Protein AF-A0A2R6KJR6-F1 (afdb_monomer)

Mean predicted aligned error: 7.2 Å

pLDDT: mean 82.67, std 15.08, range [30.59, 96.19]

Sequence (116 aa):
EDYYTTNLTENEFARALEDAYDPRNVAYNVYVIYHTDDRTTERQRLIFQGRPSDHAVSASRTVTLVDDDELIDADGTTNGTTLAESDGFYIPDAGNGSEQRALYNHVRVEVVAWRV

Foldseek 3Di:
DDPPPPVLCQDPVVVVVCVVPVVPQKDKWKWKWKADQVRDIDIDTPDDPDDADPPKDKDKDKDWFFQQDFDADSVRDGPRQGNVNDPPDPHAQNQPDDPPTRTRIIMMMMMIMHHD

Structure (mmCIF, N/CA/C/O backbone):
data_AF-A0A2R6KJR6-F1
#
_entry.id   AF-A0A2R6KJR6-F1
#
loop_
_atom_site.group_PDB
_atom_site.id
_atom_site.type_symbol
_atom_site.label_atom_id
_atom_site.label_alt_id
_atom_site.label_comp_id
_atom_site.label_asym_id
_atom_site.label_entity_id
_atom_site.label_seq_id
_atom_site.pdbx_PDB_ins_code
_atom_site.Cartn_x
_atom_site.Cartn_y
_atom_site.Cartn_z
_atom_site.occupancy
_atom_site.B_iso_or_equiv
_atom_site.auth_seq_id
_atom_site.auth_comp_id
_atom_site.auth_asym_id
_atom_site.auth_atom_id
_atom_site.pdbx_PDB_model_num
ATOM 1 N N . GLU A 1 1 ? 17.623 -7.194 7.937 1.00 31.83 1 GLU A N 1
ATOM 2 C CA . GLU A 1 1 ? 16.582 -7.168 6.891 1.00 31.83 1 GLU A CA 1
ATOM 3 C C . GLU A 1 1 ? 15.375 -7.860 7.483 1.00 31.83 1 GLU A C 1
ATOM 5 O O . GLU A 1 1 ? 15.265 -9.079 7.409 1.00 31.83 1 GLU A O 1
ATOM 10 N N . ASP A 1 2 ? 14.558 -7.098 8.197 1.00 30.59 2 ASP A N 1
ATOM 11 C CA . ASP A 1 2 ? 13.388 -7.623 8.885 1.00 30.59 2 ASP A CA 1
ATOM 12 C C . ASP A 1 2 ? 12.260 -7.729 7.865 1.00 30.59 2 ASP A C 1
ATOM 14 O O . ASP A 1 2 ? 11.726 -6.740 7.363 1.00 30.59 2 ASP A O 1
ATOM 18 N N . TYR A 1 3 ? 11.981 -8.965 7.464 1.00 37.56 3 TYR A N 1
ATOM 19 C CA . TYR A 1 3 ? 10.833 -9.280 6.638 1.00 37.56 3 TYR A CA 1
ATOM 20 C C . TYR A 1 3 ? 9.607 -9.135 7.532 1.00 37.56 3 TYR A C 1
ATOM 22 O O . TYR A 1 3 ? 9.366 -9.984 8.389 1.00 37.56 3 TYR A O 1
ATOM 30 N N . TYR A 1 4 ? 8.838 -8.064 7.341 1.00 40.34 4 TYR A N 1
ATOM 31 C CA . TYR A 1 4 ? 7.486 -7.976 7.878 1.00 40.34 4 TYR A CA 1
ATOM 32 C C . TYR A 1 4 ? 6.613 -9.023 7.173 1.00 40.34 4 TYR A C 1
ATOM 34 O O . TYR A 1 4 ? 5.829 -8.716 6.282 1.00 40.34 4 TYR A O 1
ATOM 42 N N . THR A 1 5 ? 6.745 -10.282 7.590 1.00 39.81 5 THR A N 1
ATOM 43 C CA . THR A 1 5 ? 5.653 -11.254 7.556 1.00 39.81 5 THR A CA 1
ATOM 44 C C . THR A 1 5 ? 4.719 -10.882 8.705 1.00 39.81 5 THR A C 1
ATOM 46 O O . THR A 1 5 ? 4.549 -11.617 9.671 1.00 39.81 5 THR A O 1
ATOM 49 N N . THR A 1 6 ? 4.089 -9.710 8.626 1.00 43.78 6 THR A N 1
ATOM 50 C CA . THR A 1 6 ? 2.686 -9.701 9.038 1.00 43.78 6 THR A CA 1
ATOM 51 C C . THR A 1 6 ? 2.033 -10.676 8.074 1.00 43.78 6 THR A C 1
ATOM 53 O O . THR A 1 6 ? 2.319 -10.616 6.878 1.00 43.78 6 THR A O 1
ATOM 56 N N . ASN A 1 7 ? 1.280 -11.643 8.588 1.00 47.56 7 ASN A N 1
ATOM 57 C CA . ASN A 1 7 ? 0.659 -12.724 7.827 1.00 47.56 7 ASN A CA 1
ATOM 58 C C . ASN A 1 7 ? -0.439 -12.140 6.912 1.00 47.56 7 ASN A C 1
ATOM 60 O O . ASN A 1 7 ? -1.631 -12.342 7.097 1.00 47.56 7 ASN A O 1
ATOM 64 N N . LEU A 1 8 ? -0.028 -11.325 5.939 1.00 51.72 8 LEU A N 1
ATOM 65 C CA . LEU A 1 8 ? -0.852 -10.588 4.985 1.00 51.72 8 LEU A CA 1
ATOM 66 C C . LEU A 1 8 ? -1.596 -11.542 4.050 1.00 51.72 8 LEU A C 1
ATOM 68 O O . LEU A 1 8 ? -2.558 -11.140 3.408 1.00 51.72 8 LEU A O 1
ATOM 72 N N . THR A 1 9 ? -1.177 -12.807 4.032 1.00 53.06 9 THR A N 1
ATOM 73 C CA . THR A 1 9 ? -1.881 -13.977 3.504 1.00 53.06 9 THR A CA 1
ATOM 74 C C . THR A 1 9 ? -3.248 -14.225 4.154 1.00 53.06 9 THR A C 1
ATOM 76 O O . THR A 1 9 ? -4.069 -14.922 3.571 1.00 53.06 9 THR A O 1
ATOM 79 N N . GLU A 1 10 ? -3.552 -13.647 5.322 1.00 62.53 10 GLU A N 1
ATOM 80 C CA . GLU A 1 10 ? -4.817 -13.897 6.033 1.00 62.53 10 GLU A CA 1
ATOM 81 C C . GLU A 1 10 ? -5.920 -12.856 5.772 1.00 62.53 10 GLU A C 1
ATOM 83 O O . GLU A 1 10 ? -7.036 -13.022 6.272 1.00 62.53 10 GLU A O 1
ATOM 88 N N . ASN A 1 11 ? -5.667 -11.817 4.964 1.00 74.25 11 ASN A N 1
ATOM 89 C CA . ASN A 1 11 ? -6.695 -10.830 4.615 1.00 74.25 11 ASN A CA 1
ATOM 90 C C . ASN A 1 11 ? -7.499 -11.227 3.359 1.00 74.25 11 ASN A C 1
ATOM 92 O O . ASN A 1 11 ? -7.059 -12.021 2.525 1.00 74.25 11 ASN A O 1
ATOM 96 N N . GLU A 1 12 ? -8.710 -10.677 3.218 1.00 81.38 12 GLU A N 1
ATOM 97 C CA . GLU A 1 12 ? -9.618 -11.011 2.107 1.00 81.38 12 GLU A CA 1
ATOM 98 C C . GLU A 1 12 ? -9.015 -10.713 0.727 1.00 81.38 12 GLU A C 1
ATOM 100 O O . GLU A 1 12 ? -9.266 -11.443 -0.230 1.00 81.38 12 GLU A O 1
ATOM 105 N N . PHE A 1 13 ? -8.182 -9.674 0.621 1.00 83.31 13 PHE A N 1
ATOM 106 C CA . PHE A 1 13 ? -7.515 -9.315 -0.627 1.00 83.31 13 PHE A CA 1
ATOM 107 C C . PHE A 1 13 ? -6.508 -10.385 -1.071 1.00 83.31 13 PHE A C 1
ATOM 109 O O . PHE A 1 13 ? -6.521 -10.787 -2.235 1.00 83.31 13 PHE A O 1
ATOM 116 N N . ALA A 1 14 ? -5.668 -10.881 -0.161 1.00 80.38 14 ALA A N 1
ATOM 117 C CA . ALA A 1 14 ? -4.716 -11.946 -0.454 1.00 80.38 14 ALA A CA 1
ATOM 118 C C . ALA A 1 14 ? -5.433 -13.254 -0.812 1.00 80.38 14 ALA A C 1
ATOM 120 O O . ALA A 1 14 ? -5.095 -13.857 -1.829 1.00 80.38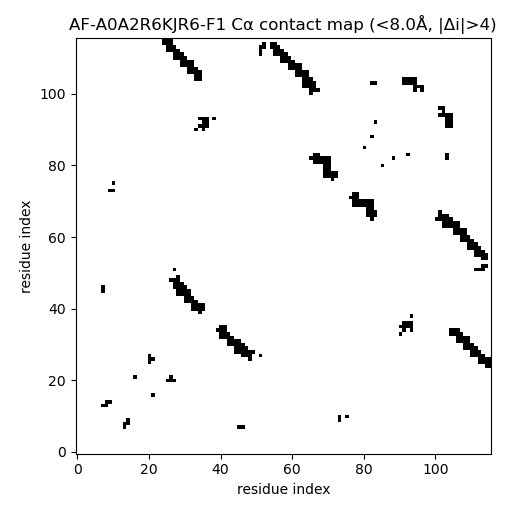 14 ALA A O 1
ATOM 121 N N . ARG A 1 15 ? -6.488 -13.624 -0.069 1.00 83.19 15 ARG A N 1
ATOM 122 C CA . ARG A 1 15 ? -7.324 -14.796 -0.394 1.00 83.19 15 ARG A CA 1
ATOM 123 C C . ARG A 1 15 ? -7.971 -14.689 -1.775 1.00 83.19 15 ARG A C 1
ATOM 125 O O . ARG A 1 15 ? -8.005 -15.668 -2.513 1.00 83.19 15 ARG A O 1
ATOM 132 N N . ALA A 1 16 ? -8.457 -13.506 -2.153 1.00 86.94 16 ALA A N 1
ATOM 133 C CA . ALA A 1 16 ? -9.035 -13.285 -3.477 1.00 86.94 16 ALA A CA 1
ATOM 134 C C . ALA A 1 16 ? -7.995 -13.424 -4.605 1.00 86.94 16 ALA A C 1
ATOM 136 O O . ALA A 1 16 ? -8.329 -13.894 -5.692 1.00 86.94 16 ALA A O 1
ATOM 137 N N . LEU A 1 17 ? -6.738 -13.029 -4.366 1.00 86.75 17 LEU A N 1
ATOM 138 C CA . LEU A 1 17 ? -5.648 -13.248 -5.321 1.00 86.75 17 LEU A CA 1
ATOM 139 C C . LEU A 1 17 ? -5.281 -14.731 -5.435 1.00 86.75 17 LEU A C 1
ATOM 141 O O . LEU A 1 17 ? -5.103 -15.213 -6.553 1.00 86.75 17 LEU A O 1
ATOM 145 N N . GLU A 1 18 ? -5.203 -15.443 -4.310 1.00 84.00 18 GLU A N 1
ATOM 146 C CA . GLU A 1 18 ? -4.959 -16.889 -4.291 1.00 84.00 18 GLU A CA 1
ATOM 147 C C . GLU A 1 18 ? -6.035 -17.629 -5.095 1.00 84.00 18 GLU A C 1
ATOM 149 O O . GLU A 1 18 ? -5.705 -18.325 -6.052 1.00 84.00 18 GLU A O 1
ATOM 154 N N . ASP A 1 19 ? -7.320 -17.391 -4.814 1.00 84.38 19 ASP A N 1
ATOM 155 C CA . ASP A 1 19 ? -8.436 -18.012 -5.546 1.00 84.38 19 ASP A CA 1
ATOM 156 C C . ASP A 1 19 ? -8.407 -17.690 -7.055 1.00 84.38 19 ASP A C 1
ATOM 158 O O . ASP A 1 19 ? -8.647 -18.552 -7.906 1.00 84.38 19 ASP A O 1
ATOM 162 N N . ALA A 1 20 ? -8.043 -16.456 -7.419 1.00 85.06 20 ALA A N 1
ATOM 163 C CA . ALA A 1 20 ? -8.013 -16.025 -8.813 1.00 85.06 20 ALA A CA 1
ATOM 164 C C . ALA A 1 20 ? -6.854 -16.624 -9.635 1.00 85.06 20 ALA A C 1
ATOM 166 O O . ALA A 1 20 ? -7.012 -16.814 -10.853 1.00 85.06 20 ALA A O 1
ATOM 167 N N . TYR A 1 21 ? -5.691 -16.872 -9.017 1.00 82.81 21 TYR A N 1
ATOM 168 C CA . TYR A 1 21 ? -4.441 -17.189 -9.723 1.00 82.81 21 TYR A CA 1
ATOM 169 C C . TYR A 1 21 ? -3.869 -18.584 -9.440 1.00 82.81 21 TYR A C 1
ATOM 171 O O . TYR A 1 21 ? -3.291 -19.167 -10.365 1.00 82.81 21 TYR A O 1
ATOM 179 N N . ASP A 1 22 ? -4.073 -19.150 -8.247 1.00 74.69 22 ASP A N 1
ATOM 180 C CA . ASP A 1 22 ? -3.595 -20.494 -7.883 1.00 74.69 22 ASP A CA 1
ATOM 181 C C . ASP A 1 22 ? -4.092 -21.583 -8.858 1.00 74.69 22 ASP A C 1
ATOM 183 O O . ASP A 1 22 ? -3.268 -22.340 -9.384 1.00 74.69 22 ASP A O 1
ATOM 187 N N . PRO A 1 23 ? -5.371 -21.586 -9.302 1.00 75.06 23 PRO A N 1
ATOM 188 C CA . PRO A 1 23 ? -5.857 -22.592 -10.250 1.00 75.06 23 PRO A CA 1
ATOM 189 C C . PRO A 1 23 ? -5.236 -22.509 -11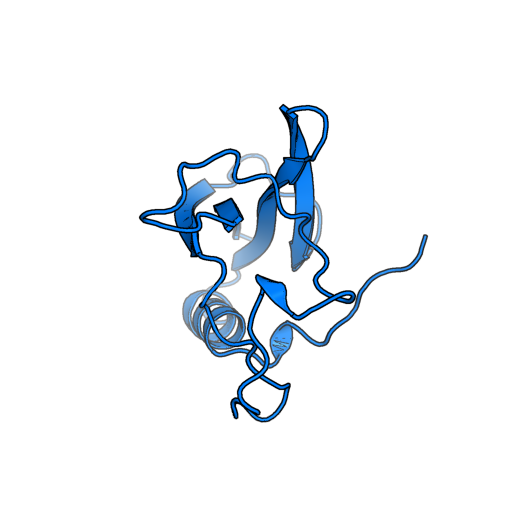.658 1.00 75.06 23 PRO A C 1
ATOM 191 O O . PRO A 1 23 ? -5.570 -23.319 -12.525 1.00 75.06 23 PRO A O 1
ATOM 194 N N . ARG A 1 24 ? -4.404 -21.497 -11.953 1.00 76.81 24 ARG A N 1
ATOM 195 C CA . ARG A 1 24 ? -4.010 -21.121 -13.325 1.00 76.81 24 ARG A CA 1
ATOM 196 C C . ARG A 1 24 ? -2.509 -21.211 -13.615 1.00 76.81 24 ARG A C 1
ATOM 198 O O . ARG A 1 24 ? -2.120 -20.822 -14.717 1.00 76.81 24 ARG A O 1
ATOM 205 N N . ASN A 1 25 ? -1.685 -21.725 -12.694 1.00 85.38 25 ASN A N 1
ATOM 206 C CA . ASN A 1 25 ? -0.213 -21.674 -12.790 1.00 85.38 25 ASN A CA 1
ATOM 207 C C . ASN A 1 25 ? 0.284 -20.240 -13.050 1.00 85.38 25 ASN A C 1
ATOM 209 O O . ASN A 1 25 ? 1.035 -19.968 -13.991 1.00 85.38 25 ASN A O 1
ATOM 213 N N . VAL A 1 26 ? -0.205 -19.294 -12.251 1.00 89.50 26 VAL A N 1
ATOM 214 C CA . VAL A 1 26 ? 0.191 -17.887 -12.323 1.00 89.50 26 VAL A CA 1
ATOM 215 C C . VAL A 1 26 ? 0.791 -17.493 -10.982 1.00 89.50 26 VAL A C 1
ATOM 217 O O . VAL A 1 26 ? 0.111 -17.560 -9.965 1.00 89.50 26 VAL A O 1
ATOM 220 N N . ALA A 1 27 ? 2.049 -17.062 -10.993 1.00 90.50 27 ALA A N 1
ATOM 221 C CA . ALA A 1 27 ? 2.664 -16.413 -9.845 1.00 90.50 27 ALA A CA 1
ATOM 222 C C . ALA A 1 27 ? 2.385 -14.910 -9.878 1.00 90.50 27 ALA A C 1
ATOM 224 O O . ALA A 1 27 ? 2.199 -14.319 -10.948 1.00 90.50 27 ALA A O 1
ATOM 225 N N . TYR A 1 28 ? 2.370 -14.284 -8.706 1.00 92.00 28 TYR A N 1
ATOM 226 C CA . TYR A 1 28 ? 2.143 -12.858 -8.563 1.00 92.00 28 TYR A CA 1
ATOM 227 C C . TYR A 1 28 ? 2.955 -12.236 -7.425 1.00 92.00 28 TYR A C 1
ATOM 229 O O . TYR A 1 28 ? 3.239 -12.843 -6.395 1.00 92.00 28 TYR A O 1
ATOM 237 N N . ASN A 1 29 ? 3.294 -10.965 -7.616 1.00 93.06 29 ASN A N 1
ATOM 238 C CA . ASN A 1 29 ? 3.830 -10.084 -6.593 1.00 93.06 29 ASN A CA 1
ATOM 239 C C . ASN A 1 29 ? 2.840 -8.953 -6.345 1.00 93.06 29 ASN A C 1
ATOM 241 O O . ASN A 1 29 ? 2.211 -8.455 -7.280 1.00 93.06 29 ASN A O 1
ATOM 245 N N . VAL A 1 30 ? 2.767 -8.505 -5.098 1.00 92.69 30 VAL A N 1
ATOM 246 C CA . VAL A 1 30 ? 1.999 -7.325 -4.712 1.00 92.69 30 VAL A CA 1
ATOM 247 C C . VAL A 1 30 ? 2.949 -6.301 -4.118 1.00 92.69 30 VAL A C 1
ATOM 249 O O . VAL A 1 30 ? 3.702 -6.597 -3.187 1.00 92.69 30 VAL A O 1
ATOM 252 N N . TYR A 1 31 ? 2.887 -5.088 -4.651 1.00 93.44 31 TYR A N 1
ATOM 253 C CA . TYR A 1 31 ? 3.631 -3.937 -4.175 1.00 93.44 31 TYR A CA 1
ATOM 254 C C . TYR A 1 31 ? 2.669 -2.862 -3.686 1.00 93.44 31 TYR A C 1
ATOM 256 O O . TYR A 1 31 ? 1.632 -2.610 -4.300 1.00 93.44 31 TYR A O 1
ATOM 264 N N . VAL A 1 32 ? 3.050 -2.205 -2.600 1.00 94.06 32 VAL A N 1
ATOM 265 C CA . VAL A 1 32 ? 2.364 -1.033 -2.069 1.00 94.06 32 VAL A CA 1
ATOM 266 C C . VAL A 1 32 ? 3.291 0.153 -2.263 1.00 94.06 32 VAL A C 1
ATOM 268 O O . VAL A 1 32 ? 4.439 0.127 -1.826 1.00 94.06 32 VAL A O 1
ATOM 271 N N . ILE A 1 33 ? 2.807 1.161 -2.974 1.00 95.69 33 ILE A N 1
ATOM 272 C CA . ILE A 1 33 ? 3.538 2.380 -3.281 1.00 95.69 33 ILE A CA 1
ATOM 273 C C . ILE A 1 33 ? 2.851 3.530 -2.548 1.00 95.69 33 ILE A C 1
ATOM 275 O O . ILE A 1 33 ? 1.661 3.750 -2.767 1.00 95.69 33 ILE A O 1
ATOM 279 N N . TYR A 1 34 ? 3.573 4.249 -1.695 1.00 94.38 34 TYR A N 1
ATOM 280 C CA . TYR A 1 34 ? 3.019 5.316 -0.853 1.00 94.38 34 TYR A CA 1
ATOM 281 C C . TYR A 1 34 ? 3.951 6.522 -0.781 1.00 94.38 34 TYR A C 1
ATOM 283 O O . TYR A 1 34 ? 5.139 6.426 -1.100 1.00 94.38 34 TYR A O 1
ATOM 291 N N . HIS A 1 35 ? 3.404 7.668 -0.383 1.00 92.56 35 HIS A N 1
ATOM 292 C CA . HIS A 1 35 ? 4.192 8.873 -0.152 1.00 92.56 35 HIS A CA 1
ATOM 293 C C . HIS A 1 35 ? 4.840 8.853 1.229 1.00 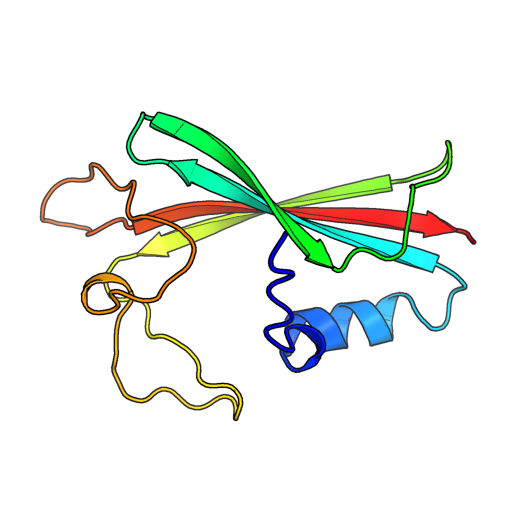92.56 35 HIS A C 1
ATOM 295 O O . HIS A 1 35 ? 4.212 8.422 2.190 1.00 92.56 35 HIS A O 1
ATOM 301 N N . THR A 1 36 ? 6.077 9.330 1.314 1.00 89.50 36 THR A N 1
ATOM 302 C CA . THR A 1 36 ? 6.794 9.524 2.580 1.00 89.50 36 THR A CA 1
ATOM 303 C C . THR A 1 36 ? 6.713 10.980 3.034 1.00 89.50 36 THR A C 1
ATOM 305 O O . THR A 1 36 ? 6.347 11.870 2.257 1.00 89.50 36 THR A O 1
ATOM 308 N N . ASP A 1 37 ? 7.112 11.228 4.277 1.00 83.06 37 ASP A N 1
ATOM 309 C CA . ASP A 1 37 ? 7.140 12.540 4.936 1.00 83.06 37 ASP A CA 1
ATOM 310 C C . ASP A 1 37 ? 7.980 13.558 4.138 1.00 83.06 37 ASP A C 1
ATOM 312 O O . ASP A 1 37 ? 7.621 14.729 3.990 1.00 83.06 37 ASP A O 1
ATOM 316 N N . ASP A 1 38 ? 9.061 13.078 3.512 1.00 85.25 38 ASP A N 1
ATOM 317 C CA . ASP A 1 38 ? 9.967 13.851 2.653 1.00 85.25 38 ASP A CA 1
ATOM 318 C C . ASP A 1 38 ? 9.405 14.123 1.244 1.00 85.25 38 ASP A C 1
ATOM 320 O O . ASP A 1 38 ? 10.126 14.558 0.340 1.00 85.25 38 ASP A O 1
ATOM 324 N N . ARG A 1 39 ? 8.110 13.859 1.019 1.00 82.25 39 ARG A N 1
ATOM 325 C CA . ARG A 1 39 ? 7.416 14.003 -0.275 1.00 82.25 39 ARG A CA 1
ATOM 326 C C . ARG A 1 39 ? 8.019 13.157 -1.393 1.00 82.25 39 ARG A C 1
ATOM 328 O O . ARG A 1 39 ? 7.859 13.472 -2.576 1.00 82.25 39 ARG A O 1
ATOM 335 N N . THR A 1 40 ? 8.704 12.078 -1.033 1.00 89.88 40 THR A N 1
ATOM 336 C CA . THR A 1 40 ? 9.135 11.062 -1.992 1.00 89.88 40 THR A CA 1
ATOM 337 C C . THR A 1 40 ? 8.118 9.928 -2.020 1.00 89.88 40 THR A C 1
ATOM 339 O O . THR A 1 40 ? 7.043 10.014 -1.422 1.00 89.88 40 THR A O 1
ATOM 342 N N . THR A 1 41 ? 8.409 8.892 -2.794 1.00 92.50 41 THR A N 1
ATOM 343 C CA . THR A 1 41 ? 7.560 7.713 -2.891 1.00 92.50 41 THR A CA 1
ATOM 344 C C . THR A 1 41 ? 8.400 6.490 -2.579 1.00 92.50 41 THR A C 1
ATOM 346 O O . THR A 1 41 ? 9.473 6.314 -3.158 1.00 92.50 41 THR A O 1
ATOM 349 N N . GLU A 1 42 ? 7.892 5.632 -1.704 1.00 94.31 42 GLU A N 1
ATOM 350 C CA . GLU A 1 42 ? 8.511 4.358 -1.363 1.00 94.31 42 GLU A CA 1
ATOM 351 C C . GLU A 1 42 ? 7.683 3.193 -1.914 1.00 94.31 42 GLU A C 1
ATOM 353 O O . GLU A 1 42 ? 6.472 3.302 -2.112 1.00 94.31 42 GLU A O 1
ATOM 358 N N . ARG A 1 43 ? 8.357 2.076 -2.213 1.00 93.56 43 ARG A N 1
ATOM 359 C CA . ARG A 1 43 ? 7.724 0.835 -2.664 1.00 93.56 43 ARG A CA 1
ATOM 360 C C . ARG A 1 43 ? 8.009 -0.289 -1.678 1.00 93.56 43 ARG A C 1
ATOM 362 O O . ARG A 1 43 ? 9.108 -0.845 -1.677 1.00 93.56 43 ARG A O 1
ATOM 369 N N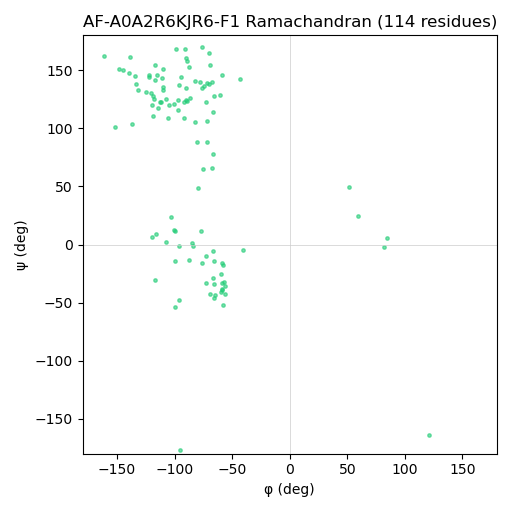 . GLN A 1 44 ? 6.977 -0.714 -0.965 1.00 91.50 44 GLN A N 1
ATOM 370 C CA . GLN A 1 44 ? 7.011 -1.875 -0.089 1.00 91.50 44 GLN A CA 1
ATOM 371 C C . GLN A 1 44 ? 6.509 -3.135 -0.805 1.00 91.50 44 GLN A C 1
ATOM 373 O O . GLN A 1 44 ? 5.595 -3.096 -1.631 1.00 91.50 44 GLN A O 1
ATOM 378 N N . ARG A 1 45 ? 7.120 -4.281 -0.490 1.00 90.94 45 ARG A N 1
ATOM 379 C CA . ARG A 1 45 ? 6.679 -5.603 -0.955 1.00 90.94 45 ARG A CA 1
ATOM 380 C C . ARG A 1 45 ? 5.669 -6.166 0.037 1.00 90.94 45 ARG A C 1
ATOM 382 O O . ARG A 1 45 ? 6.007 -6.304 1.204 1.00 90.94 45 ARG A O 1
ATOM 389 N N . LEU A 1 46 ? 4.478 -6.508 -0.444 1.00 86.06 46 LEU A N 1
ATOM 390 C CA . LEU A 1 46 ? 3.438 -7.158 0.354 1.00 86.06 46 LEU A CA 1
ATOM 391 C C . LEU A 1 46 ? 3.461 -8.677 0.157 1.00 86.06 46 LEU A C 1
ATOM 393 O O . LEU A 1 46 ? 3.471 -9.435 1.116 1.00 86.06 46 LEU A O 1
ATOM 397 N N . ILE A 1 47 ? 3.518 -9.110 -1.103 1.00 88.44 47 ILE A N 1
ATOM 398 C CA . ILE A 1 47 ? 3.646 -10.516 -1.499 1.00 88.44 47 ILE A CA 1
ATOM 399 C C . ILE A 1 47 ? 4.764 -10.596 -2.531 1.00 88.44 47 ILE A C 1
ATOM 401 O O . ILE A 1 47 ? 4.809 -9.791 -3.466 1.00 88.44 47 ILE A O 1
ATOM 405 N N . PHE A 1 48 ? 5.675 -11.554 -2.358 1.00 90.25 48 PHE A N 1
ATOM 406 C CA . PHE A 1 48 ? 6.789 -11.759 -3.276 1.00 90.25 48 PHE A CA 1
ATOM 407 C C . PHE A 1 48 ? 7.016 -13.249 -3.563 1.00 90.25 48 PHE A C 1
ATOM 409 O O . PHE A 1 48 ? 7.599 -13.960 -2.752 1.00 90.25 48 PHE A O 1
ATOM 416 N N . GLN A 1 49 ? 6.589 -13.704 -4.740 1.00 89.31 49 GLN A N 1
ATOM 417 C CA . GLN A 1 49 ? 6.725 -15.081 -5.229 1.00 89.31 49 GLN A CA 1
ATOM 418 C C . GLN A 1 49 ? 7.906 -15.266 -6.199 1.00 89.31 49 GLN A C 1
ATOM 420 O O . GLN A 1 49 ? 8.040 -16.301 -6.847 1.00 89.31 49 GLN A O 1
ATOM 425 N N . GLY A 1 50 ? 8.790 -14.270 -6.301 1.00 89.69 50 GLY A N 1
ATOM 426 C CA . GLY A 1 50 ? 10.010 -14.339 -7.102 1.00 89.69 50 GLY A CA 1
ATOM 427 C C . GLY A 1 50 ? 10.092 -13.261 -8.176 1.00 89.69 50 GLY A C 1
ATOM 428 O O . GLY A 1 50 ? 9.413 -12.232 -8.121 1.00 89.69 50 GLY A O 1
ATOM 429 N N . ARG A 1 51 ? 10.995 -13.465 -9.140 1.00 89.75 51 ARG A N 1
ATOM 430 C CA . ARG A 1 51 ? 11.230 -12.500 -10.217 1.00 89.75 51 ARG A CA 1
ATOM 431 C C . ARG A 1 51 ? 10.250 -12.756 -11.372 1.00 89.75 51 ARG A C 1
ATOM 433 O O . ARG A 1 51 ? 10.245 -13.877 -11.879 1.00 89.75 51 ARG A O 1
ATOM 440 N N . PRO A 1 52 ? 9.484 -11.743 -11.816 1.00 89.12 52 PRO A N 1
ATOM 441 C CA . PRO A 1 52 ? 8.595 -11.892 -12.961 1.00 89.12 52 PRO A CA 1
ATOM 442 C C . PRO A 1 52 ? 9.347 -12.293 -14.236 1.00 89.12 52 PRO A C 1
ATOM 444 O O . PRO A 1 52 ? 10.485 -11.860 -14.442 1.00 89.12 52 PRO A O 1
ATOM 447 N N . SER A 1 53 ? 8.709 -13.103 -15.085 1.00 86.56 53 SER A N 1
ATOM 448 C CA . SER A 1 53 ? 9.218 -13.431 -16.424 1.00 86.56 53 SER A CA 1
ATOM 449 C C . SER A 1 53 ? 9.013 -12.269 -17.407 1.00 86.56 53 SER A C 1
ATOM 451 O O . SER A 1 53 ? 8.284 -11.319 -17.116 1.00 86.56 53 SER A O 1
ATOM 453 N N . ASP A 1 54 ? 9.616 -12.344 -18.600 1.00 84.81 54 ASP A N 1
ATOM 454 C CA . ASP A 1 54 ? 9.470 -11.322 -19.654 1.00 84.81 54 ASP A CA 1
ATOM 455 C C . ASP A 1 54 ? 8.014 -11.103 -20.116 1.00 84.81 54 ASP A C 1
ATOM 457 O O . ASP A 1 54 ? 7.700 -10.090 -20.738 1.00 84.81 54 ASP A O 1
ATOM 461 N N . HIS A 1 55 ? 7.104 -12.029 -19.791 1.00 86.38 55 HIS A N 1
ATOM 462 C CA . HIS A 1 55 ? 5.675 -11.954 -20.113 1.00 86.38 55 HIS A CA 1
ATOM 463 C C . HIS A 1 55 ? 4.798 -11.559 -18.917 1.00 86.38 55 HIS A C 1
ATOM 465 O O . HIS A 1 55 ? 3.610 -11.886 -18.881 1.00 86.38 55 HIS A O 1
ATOM 471 N N . ALA A 1 56 ? 5.372 -10.882 -17.924 1.00 92.88 56 ALA A N 1
ATOM 472 C CA . ALA A 1 56 ? 4.615 -10.377 -16.792 1.00 92.88 56 ALA A CA 1
ATOM 473 C C . ALA A 1 56 ? 3.643 -9.263 -17.204 1.00 92.88 56 ALA A C 1
ATOM 475 O O . ALA A 1 56 ? 3.974 -8.370 -17.985 1.00 92.88 56 ALA A O 1
ATOM 476 N N . VAL A 1 57 ? 2.446 -9.300 -16.628 1.00 94.06 57 VAL A N 1
ATOM 477 C CA . VAL A 1 57 ? 1.436 -8.248 -16.743 1.00 94.06 57 VAL A CA 1
ATOM 478 C C . VAL A 1 57 ? 1.270 -7.565 -15.397 1.00 94.06 57 VAL A C 1
ATOM 480 O O . VAL A 1 57 ? 1.343 -8.215 -14.354 1.00 94.06 57 VAL A O 1
ATOM 483 N N . SER A 1 58 ? 1.044 -6.254 -15.407 1.00 94.44 58 SER A N 1
ATOM 484 C CA . SER A 1 58 ? 0.784 -5.491 -14.191 1.00 94.44 58 SER A CA 1
ATOM 485 C C . SER A 1 58 ? -0.550 -4.762 -14.257 1.00 94.44 58 SER A C 1
ATOM 487 O O . SER A 1 58 ? -0.992 -4.305 -15.312 1.00 94.44 58 SER A O 1
ATOM 489 N N . ALA A 1 59 ? -1.195 -4.654 -13.101 1.00 95.19 59 ALA A N 1
ATOM 490 C CA . ALA A 1 59 ? -2.368 -3.826 -12.885 1.00 95.19 59 ALA A CA 1
ATOM 491 C C . ALA A 1 59 ? -2.189 -3.064 -11.575 1.00 95.19 59 ALA A C 1
ATOM 493 O O . ALA A 1 59 ? -1.616 -3.582 -10.618 1.00 95.19 59 ALA A O 1
ATOM 494 N N . SER A 1 60 ? -2.680 -1.829 -11.516 1.00 95.56 60 SER A N 1
ATOM 495 C CA . SER A 1 60 ? -2.574 -1.026 -10.301 1.00 95.56 60 SER A CA 1
ATOM 496 C C . SER A 1 60 ? -3.832 -0.232 -10.021 1.00 95.56 60 SER A C 1
ATOM 498 O O . SER A 1 60 ? -4.464 0.261 -10.957 1.00 95.56 60 SER A O 1
ATOM 500 N N . ARG A 1 61 ? -4.132 -0.035 -8.739 1.00 95.38 61 ARG A N 1
ATOM 501 C CA . ARG A 1 61 ? -5.232 0.804 -8.269 1.00 95.38 61 ARG A CA 1
ATOM 502 C C . ARG A 1 61 ? -4.753 1.715 -7.146 1.00 95.38 61 ARG A C 1
ATOM 504 O O . ARG A 1 61 ? -4.022 1.273 -6.266 1.00 95.38 61 ARG A O 1
ATOM 511 N N . THR A 1 62 ? -5.182 2.972 -7.185 1.00 94.62 62 THR A N 1
ATOM 512 C CA . THR A 1 62 ? -4.950 3.929 -6.100 1.00 94.62 62 THR A CA 1
ATOM 513 C C . THR A 1 62 ? -6.096 3.865 -5.097 1.00 94.62 62 THR A C 1
ATOM 515 O O . THR A 1 62 ? -7.265 3.834 -5.489 1.00 94.62 62 THR A O 1
ATOM 518 N N . VAL A 1 63 ? -5.739 3.847 -3.819 1.00 93.25 63 VAL A N 1
ATOM 519 C CA . VAL A 1 63 ? -6.610 3.890 -2.648 1.00 93.25 63 VAL A CA 1
ATOM 520 C C . VAL A 1 63 ? -6.230 5.133 -1.851 1.00 93.25 63 VAL A C 1
ATOM 522 O O . VAL A 1 63 ? -5.051 5.386 -1.605 1.00 93.25 63 VAL A O 1
ATOM 525 N N . THR A 1 64 ? -7.225 5.933 -1.495 1.00 92.75 64 THR A N 1
ATOM 526 C CA . THR A 1 64 ? -7.042 7.082 -0.609 1.00 92.75 64 THR A CA 1
ATOM 527 C C . THR A 1 64 ? -7.291 6.610 0.811 1.00 92.75 64 THR A C 1
ATOM 529 O O . THR A 1 64 ? -8.366 6.078 1.069 1.00 92.75 64 THR A O 1
ATOM 532 N N .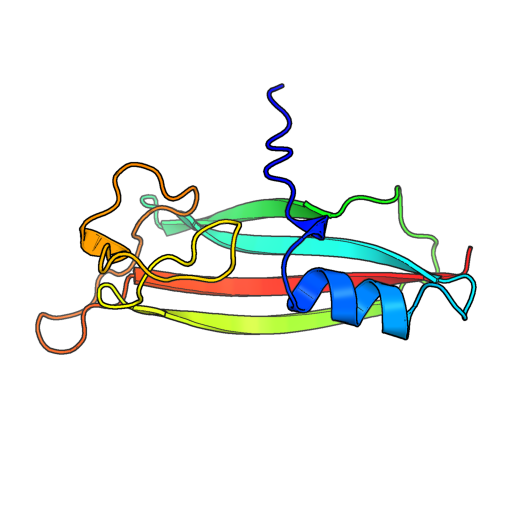 LEU A 1 65 ? -6.302 6.796 1.681 1.00 92.06 65 LEU A N 1
ATOM 533 C CA . LEU A 1 65 ? -6.425 6.575 3.117 1.00 92.06 65 LEU A CA 1
ATOM 534 C C . LEU A 1 65 ? -6.718 7.909 3.796 1.00 92.06 65 LEU A C 1
ATOM 536 O O . LEU A 1 65 ? -6.098 8.920 3.443 1.00 92.06 65 LEU A O 1
ATOM 540 N N . VAL A 1 66 ? -7.639 7.913 4.748 1.00 92.25 66 VAL A N 1
ATOM 541 C CA . VAL A 1 66 ? -7.969 9.079 5.578 1.00 92.25 66 VAL A CA 1
ATOM 542 C C . VAL A 1 66 ? -7.662 8.793 7.042 1.00 92.25 66 VAL A C 1
ATOM 544 O O . VAL A 1 66 ? -7.654 7.646 7.467 1.00 92.25 66 VAL A O 1
ATOM 547 N N . ASP A 1 67 ? -7.414 9.843 7.810 1.00 90.62 67 ASP A N 1
ATOM 548 C CA . ASP A 1 67 ? -7.024 9.771 9.222 1.00 90.62 67 ASP A CA 1
ATOM 549 C C . ASP A 1 67 ? -8.024 9.009 10.103 1.00 90.62 67 ASP A C 1
ATOM 551 O O . ASP A 1 67 ? -7.626 8.332 11.050 1.00 90.62 67 ASP A O 1
ATOM 555 N N . ASP A 1 68 ? -9.311 9.086 9.757 1.00 90.94 68 ASP A N 1
ATOM 556 C CA . ASP A 1 68 ? -10.412 8.419 10.459 1.00 90.94 68 ASP A CA 1
ATOM 557 C C . ASP A 1 68 ? -10.619 6.950 10.030 1.00 90.94 68 ASP A C 1
ATOM 559 O O . ASP A 1 68 ? -11.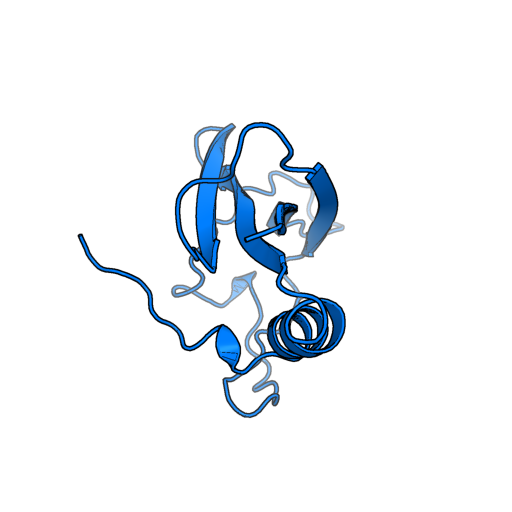523 6.292 10.547 1.00 90.94 68 ASP A O 1
ATOM 563 N N . ASP A 1 69 ? -9.839 6.419 9.076 1.00 90.88 69 ASP A N 1
ATOM 564 C CA . ASP A 1 69 ? -9.949 5.007 8.688 1.00 90.88 69 ASP A CA 1
ATOM 565 C C . ASP A 1 69 ? -9.518 4.109 9.861 1.00 90.88 69 ASP A C 1
ATOM 567 O O . ASP A 1 69 ? -8.432 4.269 10.422 1.00 90.88 69 ASP A O 1
ATOM 571 N N . GLU A 1 70 ? -10.367 3.144 10.222 1.00 91.56 70 GLU A N 1
ATOM 572 C CA . GLU A 1 70 ? -10.095 2.194 11.303 1.00 91.56 70 GLU A CA 1
ATOM 573 C C . GLU A 1 70 ? -9.129 1.089 10.862 1.00 91.56 70 GLU A C 1
ATOM 575 O O . GLU A 1 70 ? -9.238 0.523 9.767 1.00 91.56 70 GLU A O 1
ATOM 580 N N . LEU A 1 71 ? -8.212 0.725 11.758 1.00 87.75 71 LEU A N 1
ATOM 581 C CA . LEU A 1 71 ? -7.365 -0.444 11.580 1.00 87.75 71 LEU A CA 1
ATOM 582 C C . LEU A 1 71 ? -8.165 -1.736 11.765 1.00 87.75 71 LEU A C 1
ATOM 584 O O . LEU A 1 71 ? -8.985 -1.866 12.675 1.00 87.75 71 LEU A O 1
ATOM 588 N N . ILE A 1 72 ? -7.873 -2.706 10.899 1.00 85.00 72 ILE A N 1
ATOM 589 C CA . ILE A 1 72 ? -8.461 -4.043 10.933 1.00 85.00 72 ILE A CA 1
ATOM 590 C C . ILE A 1 72 ? -7.453 -4.996 11.577 1.00 85.00 72 ILE A C 1
ATOM 592 O O . ILE A 1 72 ? -6.339 -5.163 11.070 1.00 85.00 72 ILE A O 1
ATOM 596 N N . ASP A 1 73 ? -7.860 -5.625 12.675 1.00 80.56 73 ASP A N 1
ATOM 597 C CA . ASP A 1 73 ? -7.087 -6.642 13.378 1.00 80.56 73 ASP A CA 1
ATOM 598 C C . ASP A 1 73 ? -6.995 -7.944 12.566 1.00 80.56 73 ASP A C 1
ATOM 600 O O . ASP A 1 73 ? -7.734 -8.185 11.609 1.00 80.56 73 ASP A O 1
ATOM 604 N N . ALA A 1 74 ? -6.069 -8.827 12.947 1.00 73.56 74 ALA A N 1
ATOM 605 C CA . ALA A 1 74 ? -5.823 -10.082 12.229 1.00 73.56 74 ALA A CA 1
ATOM 606 C C . ALA A 1 74 ? -7.055 -11.012 12.164 1.00 73.56 74 ALA A C 1
ATOM 608 O O . ALA A 1 74 ? -7.165 -11.827 11.249 1.00 73.56 74 ALA A O 1
ATOM 609 N N . ASP A 1 75 ? -7.982 -10.890 13.117 1.00 75.75 75 ASP A N 1
ATOM 610 C CA . ASP A 1 75 ? -9.249 -11.630 13.143 1.00 75.75 75 ASP A CA 1
ATOM 611 C C . ASP A 1 75 ? -10.370 -10.964 12.320 1.00 75.75 75 ASP A C 1
ATOM 613 O O . ASP A 1 75 ? -11.483 -11.491 12.248 1.00 75.75 75 ASP A O 1
ATOM 617 N N . GLY A 1 76 ? -10.072 -9.839 11.663 1.00 75.25 76 GLY A N 1
ATOM 618 C CA . GLY A 1 76 ? -10.997 -9.080 10.827 1.00 75.25 76 GLY A CA 1
ATOM 619 C C . GLY A 1 76 ? -11.882 -8.096 11.592 1.00 75.25 76 GLY A C 1
ATOM 620 O O . GLY A 1 76 ? -12.779 -7.511 10.984 1.00 75.25 76 GLY A O 1
ATOM 621 N N . THR A 1 77 ? -11.674 -7.917 12.899 1.00 82.69 77 THR A N 1
ATOM 622 C CA . THR A 1 77 ? -12.432 -6.955 13.710 1.00 82.69 77 THR A CA 1
ATOM 623 C C . THR A 1 77 ? -11.769 -5.574 13.737 1.00 82.69 77 THR A C 1
ATOM 625 O O . THR A 1 77 ? -10.593 -5.436 13.406 1.00 82.69 77 THR A O 1
ATOM 628 N N . THR A 1 78 ? -12.532 -4.534 14.086 1.00 84.12 78 THR A N 1
ATOM 629 C CA . THR A 1 78 ? -11.991 -3.201 14.390 1.00 84.12 78 THR A CA 1
ATOM 630 C C . THR A 1 78 ? -12.152 -2.931 15.883 1.00 84.12 78 THR A C 1
ATOM 632 O O . THR A 1 78 ? -13.204 -3.202 16.469 1.00 84.12 78 THR A O 1
ATOM 635 N N . ASN A 1 79 ? -11.105 -2.403 16.517 1.00 84.31 79 ASN A N 1
ATOM 636 C CA . ASN A 1 79 ? -11.125 -2.014 17.932 1.00 84.31 79 ASN A CA 1
ATOM 637 C C . ASN A 1 79 ? -11.317 -0.493 18.125 1.00 84.31 79 ASN A C 1
ATOM 639 O O . ASN A 1 79 ? -11.097 0.037 19.212 1.00 84.31 79 ASN A O 1
ATOM 643 N N . GLY A 1 80 ? -11.698 0.220 17.059 1.00 85.88 80 GLY A N 1
ATOM 644 C CA . GLY A 1 80 ? -11.899 1.672 17.058 1.00 85.88 80 GLY A CA 1
ATOM 645 C C . GLY A 1 80 ? -10.630 2.513 16.900 1.00 85.88 80 GLY A C 1
ATOM 646 O O . GLY A 1 80 ? -10.734 3.730 16.852 1.00 85.88 80 GLY A O 1
ATOM 647 N N . THR A 1 81 ? -9.446 1.894 16.823 1.00 90.06 81 THR A N 1
ATOM 648 C CA . THR A 1 81 ? -8.183 2.609 16.581 1.00 90.06 81 THR A CA 1
ATOM 649 C C . THR A 1 81 ? -8.110 3.079 15.134 1.00 90.06 81 THR A C 1
ATOM 651 O O . THR A 1 81 ? -8.165 2.255 14.216 1.00 90.06 81 THR A O 1
ATOM 654 N N . THR A 1 82 ? -7.953 4.385 14.932 1.00 91.38 82 THR A N 1
ATOM 655 C CA . THR A 1 82 ? -7.831 4.972 13.591 1.00 91.38 82 THR A CA 1
ATOM 656 C C . THR A 1 82 ? -6.377 5.073 13.123 1.00 91.38 82 THR A C 1
ATOM 658 O O . THR A 1 82 ? -5.434 4.897 13.901 1.00 91.38 82 THR A O 1
ATOM 661 N N . LEU A 1 83 ? -6.171 5.372 11.836 1.00 89.81 83 LEU A N 1
ATOM 662 C CA . LEU A 1 83 ? -4.844 5.638 11.276 1.00 89.81 83 LEU A CA 1
ATOM 663 C C . LEU A 1 83 ? -4.134 6.810 11.963 1.00 89.81 83 LEU A C 1
ATOM 665 O O . LEU A 1 83 ? -2.936 6.709 12.226 1.00 89.81 83 LEU A O 1
ATOM 669 N N . ALA A 1 84 ? -4.860 7.877 12.306 1.00 88.31 84 ALA A N 1
ATOM 670 C CA . ALA A 1 84 ? -4.295 9.029 13.012 1.00 88.31 84 ALA A CA 1
ATOM 671 C C . ALA A 1 84 ? -3.836 8.711 14.444 1.00 88.31 84 ALA A C 1
ATOM 673 O O . ALA A 1 84 ? -2.931 9.359 14.967 1.00 88.31 84 ALA A O 1
ATOM 674 N N . GLU A 1 85 ? -4.465 7.729 15.094 1.00 88.50 85 GLU A N 1
ATOM 675 C CA . GLU A 1 85 ? -4.133 7.305 16.459 1.00 88.50 85 GLU A CA 1
ATOM 676 C C . GLU A 1 85 ? -3.028 6.240 16.502 1.00 88.50 85 GLU A C 1
ATOM 678 O O . GLU A 1 85 ? -2.495 5.930 17.570 1.00 88.50 85 GLU A O 1
ATOM 683 N N . SER A 1 86 ? -2.697 5.642 15.357 1.00 86.12 86 SER A N 1
ATOM 684 C CA . SER A 1 86 ? -1.795 4.502 15.281 1.00 86.12 86 SER A CA 1
ATOM 685 C C . SER A 1 86 ? -0.337 4.916 15.072 1.00 86.12 86 SER A C 1
ATOM 687 O O . SER A 1 86 ? 0.089 5.193 13.953 1.00 86.12 86 SER A O 1
ATOM 689 N N . ASP A 1 87 ? 0.484 4.753 16.109 1.00 79.06 87 ASP A N 1
ATOM 690 C CA . ASP A 1 87 ? 1.948 4.888 16.017 1.00 79.06 87 ASP A CA 1
ATOM 691 C C . ASP A 1 87 ? 2.641 3.713 15.286 1.00 79.06 87 ASP A C 1
ATOM 693 O O . ASP A 1 87 ? 3.846 3.746 15.034 1.00 79.06 87 ASP A O 1
ATOM 697 N N . GLY A 1 88 ? 1.908 2.631 14.996 1.00 80.19 88 GLY A N 1
ATOM 698 C CA . GLY A 1 88 ? 2.456 1.366 14.487 1.00 80.19 88 GLY A CA 1
ATOM 699 C C . GLY A 1 88 ? 2.163 1.065 13.016 1.00 80.19 88 GLY A C 1
ATOM 700 O O . GLY A 1 88 ? 2.525 -0.013 12.537 1.00 80.19 88 GLY A O 1
ATOM 701 N N . PHE A 1 89 ? 1.489 1.966 12.297 1.00 86.12 89 PHE A N 1
ATOM 702 C CA . PHE A 1 89 ? 1.168 1.737 10.891 1.00 86.12 89 PHE A CA 1
ATOM 703 C C . PHE A 1 89 ? 2.414 1.955 10.027 1.00 86.12 89 PHE A C 1
ATOM 705 O O . PHE A 1 89 ? 3.169 2.902 10.215 1.00 86.12 89 PHE A O 1
ATOM 712 N N . TYR A 1 90 ? 2.665 1.045 9.087 1.00 85.75 90 TYR A N 1
ATOM 713 C CA . TYR A 1 90 ? 3.929 1.018 8.342 1.00 85.75 90 TYR A CA 1
ATOM 714 C C . TYR A 1 90 ? 4.032 2.095 7.249 1.00 85.75 90 TYR A C 1
ATOM 716 O O . TYR A 1 90 ? 5.119 2.324 6.724 1.00 85.75 90 TYR A O 1
ATOM 724 N N . ILE A 1 91 ? 2.911 2.711 6.863 1.00 90.19 91 ILE A N 1
ATOM 725 C CA . ILE A 1 91 ? 2.880 3.837 5.924 1.00 90.19 91 ILE A CA 1
ATOM 726 C C . ILE A 1 91 ? 2.826 5.105 6.767 1.00 90.19 91 ILE A C 1
ATOM 728 O O . ILE A 1 91 ? 1.902 5.209 7.562 1.00 90.19 91 ILE A O 1
ATOM 732 N N . PRO A 1 92 ? 3.749 6.060 6.600 1.00 90.38 92 PRO A N 1
ATOM 733 C CA . PRO A 1 92 ? 3.668 7.319 7.322 1.00 90.38 92 PRO A CA 1
ATOM 734 C C . PRO A 1 92 ? 2.492 8.171 6.829 1.00 90.38 92 PRO A C 1
ATOM 736 O O . PRO A 1 92 ? 2.078 8.087 5.661 1.00 90.38 92 PRO A O 1
ATOM 739 N N . ASP A 1 93 ? 2.003 9.042 7.706 1.00 89.38 93 ASP A N 1
ATOM 740 C CA . ASP A 1 93 ? 1.103 10.121 7.316 1.00 89.38 93 ASP A CA 1
ATOM 741 C C . ASP A 1 93 ? 1.863 11.120 6.428 1.00 89.38 93 ASP A C 1
ATOM 743 O O . ASP A 1 93 ? 2.805 11.791 6.849 1.00 89.38 93 ASP A O 1
ATOM 747 N N . ALA A 1 94 ? 1.456 11.205 5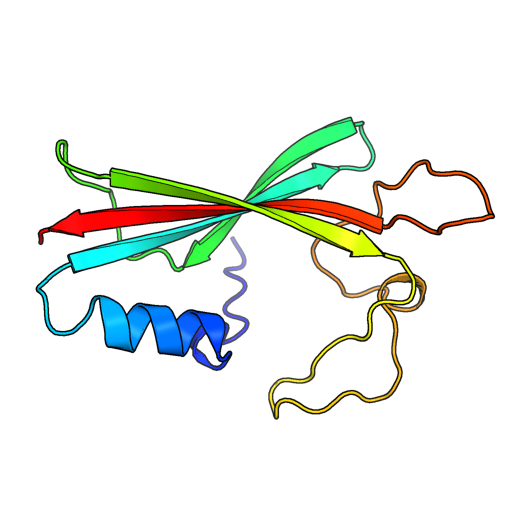.163 1.00 88.62 94 ALA A N 1
ATOM 748 C CA . ALA A 1 94 ? 1.992 12.165 4.200 1.00 88.62 94 ALA A CA 1
ATOM 749 C C . ALA A 1 94 ? 0.914 13.152 3.721 1.00 88.62 94 ALA A C 1
ATOM 751 O O . ALA A 1 94 ? 1.120 13.922 2.766 1.00 88.62 94 ALA A O 1
ATOM 752 N N . GLY A 1 95 ? -0.256 13.126 4.351 1.00 77.56 95 GLY A N 1
ATOM 753 C CA . GLY A 1 95 ? -1.424 13.882 3.974 1.00 77.56 95 GLY A CA 1
ATOM 754 C C . GLY A 1 95 ? -1.349 15.317 4.468 1.00 77.56 95 GLY A C 1
ATOM 755 O O . GLY A 1 95 ? -1.847 15.710 5.510 1.00 77.56 95 GLY A O 1
ATOM 756 N N . ASN A 1 96 ? -0.754 16.174 3.647 1.00 63.84 96 ASN A N 1
ATOM 757 C CA . ASN A 1 96 ? -0.646 17.606 3.930 1.00 63.84 96 ASN A CA 1
ATOM 758 C C . ASN A 1 96 ? -1.962 18.360 3.596 1.00 63.84 96 ASN A C 1
ATOM 760 O O . ASN A 1 96 ? -1.940 19.347 2.854 1.00 63.84 96 ASN A O 1
ATOM 764 N N . GLY A 1 97 ? -3.119 17.859 4.050 1.00 55.31 97 GLY A N 1
ATOM 765 C CA . GLY A 1 97 ? -4.458 18.313 3.648 1.00 55.31 97 GLY A CA 1
ATOM 766 C C . GLY A 1 97 ? -5.232 19.050 4.746 1.00 55.31 97 GLY A C 1
ATOM 767 O O . GLY A 1 97 ? -5.310 18.596 5.874 1.00 55.31 97 GLY A O 1
ATOM 768 N N . SER A 1 98 ? -5.824 20.195 4.392 1.00 51.41 98 SER A N 1
ATOM 769 C CA . SER A 1 98 ? -6.629 21.090 5.241 1.00 51.41 98 SER A CA 1
ATOM 770 C C . SER A 1 98 ? -7.635 20.387 6.165 1.00 51.41 98 SER A C 1
ATOM 772 O O . SER A 1 98 ? -8.343 19.487 5.716 1.00 51.41 98 SER A O 1
ATOM 774 N N . GLU A 1 99 ? -7.782 20.938 7.378 1.00 54.16 99 GLU A N 1
ATOM 775 C CA . GLU A 1 99 ? -8.608 20.566 8.552 1.00 54.16 99 GLU A CA 1
ATOM 776 C C . GLU A 1 99 ? -10.056 20.068 8.302 1.00 54.16 99 GLU A C 1
ATOM 778 O O . GLU A 1 99 ? -10.752 19.702 9.241 1.00 54.16 99 GLU A O 1
ATOM 783 N N . GLN A 1 100 ? -10.557 20.082 7.063 1.00 55.44 100 GLN A N 1
ATOM 784 C CA . GLN A 1 100 ? -11.912 19.659 6.696 1.00 55.44 100 GLN A CA 1
ATOM 785 C C . GLN A 1 100 ? -12.008 18.239 6.106 1.00 55.44 100 GLN A C 1
ATOM 787 O O . GLN A 1 100 ? -13.117 17.714 6.018 1.00 55.44 100 GLN A O 1
ATOM 792 N N . ARG A 1 101 ? -10.891 17.619 5.696 1.00 58.31 101 ARG A N 1
ATOM 793 C CA . ARG A 1 101 ? -10.768 16.189 5.349 1.00 58.31 101 ARG A CA 1
ATOM 794 C C . ARG A 1 101 ? -9.329 15.776 5.623 1.00 58.31 101 ARG A C 1
ATOM 796 O O . ARG A 1 101 ? -8.444 16.103 4.835 1.00 58.31 101 ARG A O 1
ATOM 803 N N . ALA A 1 102 ? -9.144 15.111 6.748 1.00 81.69 102 ALA A N 1
ATOM 804 C CA . ALA A 1 102 ? -7.871 14.641 7.249 1.00 81.69 102 ALA A CA 1
ATOM 805 C C . ALA A 1 102 ? -7.428 13.457 6.351 1.00 81.69 102 ALA A C 1
ATOM 807 O O . ALA A 1 102 ? -7.901 12.326 6.458 1.00 81.69 102 ALA A O 1
ATOM 808 N N . LEU A 1 103 ? -6.722 13.796 5.267 1.00 89.56 103 LEU A N 1
ATOM 809 C CA . LEU A 1 103 ? -6.122 12.843 4.335 1.00 89.56 103 LEU A CA 1
ATOM 810 C C . LEU A 1 103 ? -4.907 12.253 5.039 1.00 89.56 103 LEU A C 1
ATOM 812 O O . LEU A 1 103 ? -4.114 13.038 5.525 1.00 89.56 103 LEU A O 1
ATOM 816 N N . TYR A 1 104 ? -4.709 10.939 4.957 1.00 90.88 104 TYR A N 1
ATOM 817 C CA . TYR A 1 104 ? -3.521 10.279 5.499 1.00 90.88 104 TYR A CA 1
ATOM 818 C C . TYR A 1 104 ? -2.484 9.991 4.401 1.00 90.88 104 TYR A C 1
ATOM 820 O O . TYR A 1 104 ? -1.323 10.389 4.461 1.00 90.88 104 TYR A O 1
ATOM 828 N N . ASN A 1 105 ? -2.886 9.303 3.321 1.00 92.19 105 ASN A N 1
ATOM 829 C CA . ASN A 1 105 ? -1.976 9.001 2.206 1.00 92.19 105 ASN A CA 1
ATOM 830 C C . ASN A 1 105 ? -2.723 8.621 0.914 1.00 92.19 105 ASN A C 1
ATOM 832 O O . ASN A 1 105 ? -3.887 8.217 0.920 1.00 92.19 105 ASN A O 1
ATOM 836 N N . HIS A 1 106 ? -2.022 8.691 -0.218 1.00 92.38 106 HIS A N 1
ATOM 837 C CA . HIS A 1 106 ? -2.443 8.073 -1.474 1.00 92.38 106 HIS A CA 1
ATOM 838 C C . HIS A 1 106 ? -1.599 6.833 -1.733 1.00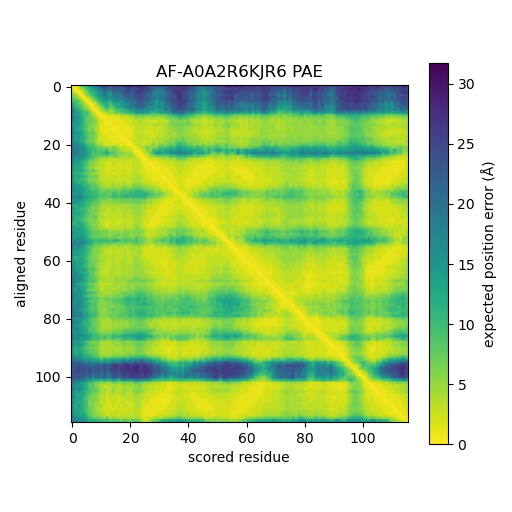 92.38 106 HIS A C 1
ATOM 840 O O . HIS A 1 106 ? -0.426 6.918 -2.096 1.00 92.38 106 HIS A O 1
ATOM 846 N N . VAL A 1 107 ? -2.229 5.672 -1.598 1.00 93.75 107 VAL A N 1
ATOM 847 C CA . VAL A 1 107 ? -1.561 4.382 -1.699 1.00 93.75 107 VAL A CA 1
ATOM 848 C C . VAL A 1 107 ? -1.900 3.732 -3.030 1.00 93.75 107 VAL A C 1
ATOM 850 O O . VAL A 1 107 ? -3.057 3.455 -3.332 1.00 93.75 107 VAL A O 1
ATOM 853 N N . ARG A 1 108 ? -0.892 3.454 -3.853 1.00 95.75 108 ARG A N 1
ATOM 854 C CA . ARG A 1 108 ? -1.049 2.684 -5.088 1.00 95.75 108 ARG A CA 1
ATOM 855 C C . ARG A 1 108 ? -0.675 1.233 -4.826 1.00 95.75 108 ARG A C 1
ATOM 857 O O . ARG A 1 108 ? 0.481 0.917 -4.566 1.00 95.75 108 ARG A O 1
ATOM 864 N N . VAL A 1 109 ? -1.655 0.348 -4.948 1.00 95.56 109 VAL A N 1
ATOM 865 C CA . VAL A 1 109 ? -1.444 -1.100 -4.914 1.00 95.56 109 VAL A CA 1
ATOM 866 C C . VAL A 1 109 ? -1.185 -1.569 -6.338 1.00 95.56 109 VAL A C 1
ATOM 868 O O . VAL A 1 109 ? -1.990 -1.312 -7.233 1.00 95.56 109 VAL A O 1
ATOM 871 N N . GLU A 1 110 ? -0.057 -2.233 -6.560 1.00 96.19 110 GLU A N 1
ATOM 872 C CA . GLU A 1 110 ? 0.337 -2.800 -7.846 1.00 96.19 110 GLU A CA 1
ATOM 873 C C . GLU A 1 110 ? 0.463 -4.317 -7.729 1.00 96.19 110 GLU A C 1
ATOM 875 O O . GLU A 1 110 ? 1.203 -4.829 -6.892 1.00 96.19 110 GLU A O 1
ATOM 880 N N . VAL A 1 111 ? -0.250 -5.033 -8.595 1.00 94.94 111 VAL A N 1
ATOM 881 C CA . VAL A 1 111 ? -0.164 -6.485 -8.730 1.00 94.94 111 VAL A CA 1
ATOM 882 C C . VAL A 1 111 ? 0.559 -6.790 -10.033 1.00 94.94 111 VAL A C 1
ATOM 884 O O . VAL A 1 111 ? 0.146 -6.324 -11.095 1.00 94.94 111 VAL A O 1
ATOM 887 N N . VAL A 1 112 ? 1.634 -7.570 -9.954 1.00 95.38 112 VAL A N 1
ATOM 888 C CA . VAL A 1 112 ? 2.405 -8.047 -11.107 1.00 95.38 112 VAL A CA 1
ATOM 889 C C . VAL A 1 112 ? 2.254 -9.554 -11.174 1.00 95.38 112 VAL A C 1
ATOM 891 O O . VAL A 1 112 ? 2.684 -10.230 -10.249 1.00 95.38 112 VAL A O 1
ATOM 894 N N . ALA A 1 113 ? 1.672 -10.080 -12.247 1.00 93.44 113 ALA A N 1
ATOM 895 C CA . ALA A 1 113 ? 1.390 -11.501 -12.412 1.00 93.44 113 ALA A CA 1
ATOM 896 C C . ALA A 1 113 ? 2.068 -12.063 -13.666 1.00 93.44 113 ALA A C 1
ATOM 898 O O . ALA A 1 113 ? 2.164 -11.386 -14.691 1.00 93.44 113 ALA A O 1
ATOM 899 N N . TRP A 1 114 ? 2.534 -13.307 -13.602 1.00 93.69 114 TRP A N 1
ATOM 900 C CA . TRP A 1 114 ? 3.167 -13.999 -14.722 1.00 93.69 114 TRP A CA 1
ATOM 901 C C . TRP A 1 114 ? 2.890 -15.497 -14.665 1.00 93.69 114 TRP A C 1
ATOM 903 O O . TRP A 1 114 ? 2.708 -16.076 -13.596 1.00 93.69 114 TRP A O 1
ATOM 913 N N . ARG A 1 115 ? 2.863 -16.144 -15.832 1.00 87.25 115 ARG A N 1
ATOM 914 C CA . ARG A 1 115 ? 2.792 -17.606 -15.877 1.00 87.25 115 ARG A CA 1
ATOM 915 C C . ARG A 1 115 ? 4.103 -18.218 -15.408 1.00 87.25 115 ARG A C 1
ATOM 917 O O . ARG A 1 115 ? 5.172 -17.729 -15.790 1.00 87.25 115 ARG A O 1
ATOM 924 N N . VAL A 1 116 ? 3.975 -19.277 -14.619 1.00 82.19 116 VAL A N 1
ATOM 925 C CA . VAL A 1 116 ? 5.074 -20.162 -14.217 1.00 82.19 116 VAL A CA 1
ATOM 926 C C . VAL A 1 116 ? 5.145 -21.397 -15.100 1.00 82.19 116 VAL A C 1
ATOM 928 O O . VAL A 1 116 ? 4.102 -21.774 -15.685 1.00 82.19 116 VAL A O 1
#

Nearest PDB structures (foldseek):
  3bpk-assembly1_B  TM=2.021E-01  e=7.900E+00  Bacillus cereus ATCC 14579
  7x30-assembly1_A  TM=1.714E-01  e=4.029E+00  Staphylococcus phage S6

Solvent-accessible surface area (backbone atoms only — not comp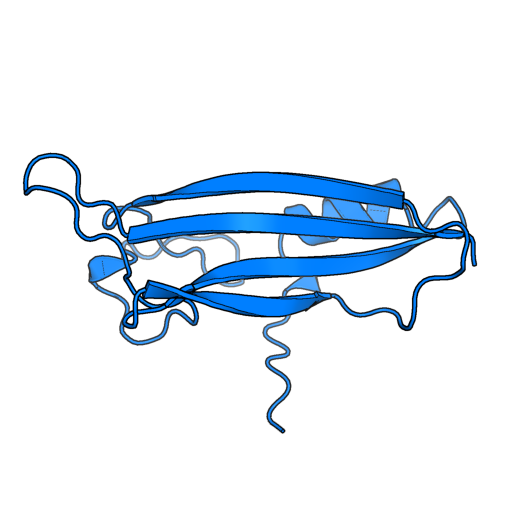arable to full-atom values): 6963 Å² total; per-residue (Å²): 136,84,76,82,75,63,71,58,72,70,40,71,69,43,45,52,49,48,69,72,26,61,89,65,52,39,47,50,31,33,34,42,33,34,43,35,79,86,74,46,76,48,77,45,80,76,42,79,76,71,83,76,53,99,77,48,48,74,52,71,49,78,46,79,44,39,28,80,44,64,48,70,46,91,89,70,48,67,86,77,49,24,51,71,74,44,91,78,59,92,68,55,72,44,38,91,45,65,96,86,55,55,37,22,36,60,34,34,41,36,41,41,36,21,75,109

Secondary structure (DSSP, 8-state):
-------GGGSHHHHHHHHHHGGGTEEEEEEEEEE-TTS-EEEEEEE--SPPPTT-EEEEEEEEEETTPEEEPTTS-EEEEETTT-TT-SS-------TTS-EEEEEEEEEEEEE-

Radius of gyration: 15.78 Å; Cα contacts (8 Å, |Δi|>4): 199; chains: 1; bounding box: 29×44×38 Å